Protein AF-A0A2T5JV36-F1 (afdb_monomer)

Radius of gyration: 12.02 Å; Cα contacts (8 Å, |Δi|>4): 182; chains: 1; bounding box: 33×23×30 Å

Structure (mmCIF, N/CA/C/O backbone):
data_AF-A0A2T5JV36-F1
#
_entry.id   AF-A0A2T5JV36-F1
#
loop_
_atom_site.group_PDB
_atom_site.id
_atom_site.type_symbol
_atom_site.label_atom_id
_atom_site.label_alt_id
_atom_site.label_comp_id
_atom_site.label_asym_id
_atom_site.label_entity_id
_atom_site.label_seq_id
_atom_site.pdbx_PDB_ins_code
_atom_site.Cartn_x
_atom_site.Cartn_y
_atom_site.Cartn_z
_atom_site.occupancy
_atom_site.B_iso_or_equiv
_atom_site.auth_seq_id
_atom_site.auth_comp_id
_atom_site.auth_asym_id
_atom_site.auth_atom_id
_atom_site.pdbx_PDB_model_num
ATOM 1 N N . MET A 1 1 ? 4.580 11.34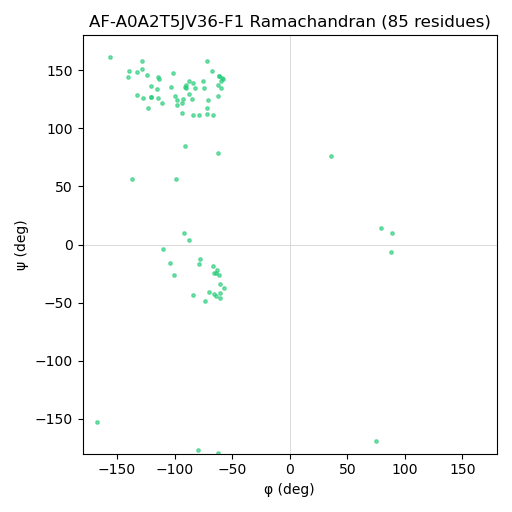6 -0.453 1.00 78.44 1 MET A N 1
ATOM 2 C CA . MET A 1 1 ? 3.265 11.808 -0.965 1.00 78.44 1 MET A CA 1
A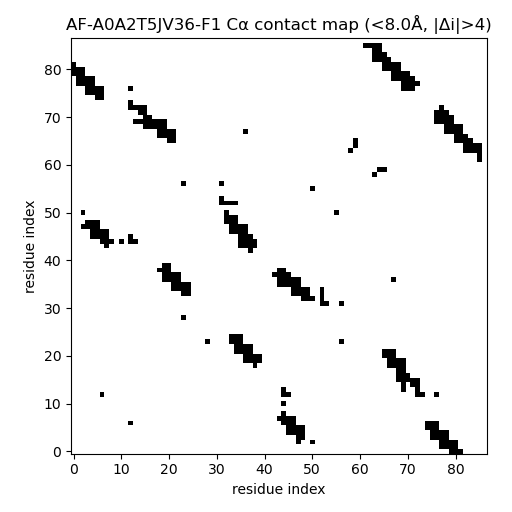TOM 3 C C . MET A 1 1 ? 2.194 11.210 -0.077 1.00 78.44 1 MET A C 1
ATOM 5 O O . MET A 1 1 ? 2.240 10.004 0.096 1.00 78.44 1 MET A O 1
ATOM 9 N N . THR A 1 2 ? 1.262 11.997 0.461 1.00 82.81 2 THR A N 1
ATOM 10 C CA . THR A 1 2 ? 0.187 11.473 1.324 1.00 82.81 2 THR A CA 1
ATOM 11 C C . THR A 1 2 ? -1.040 11.076 0.510 1.00 82.81 2 THR A C 1
ATOM 13 O O . THR A 1 2 ? -1.416 11.784 -0.426 1.00 82.81 2 THR A O 1
ATOM 16 N N . CYS A 1 3 ? -1.635 9.931 0.843 1.00 82.50 3 CYS A N 1
ATOM 17 C CA . CYS A 1 3 ? -2.754 9.333 0.120 1.00 82.50 3 CYS A CA 1
ATOM 18 C C . CYS A 1 3 ? -3.767 8.753 1.105 1.00 82.50 3 CYS A C 1
ATOM 20 O O . CYS A 1 3 ? -3.384 8.261 2.163 1.00 82.50 3 CYS A O 1
ATOM 22 N N . GLU A 1 4 ? -5.045 8.747 0.734 1.00 87.81 4 GLU A N 1
ATOM 23 C CA . GLU A 1 4 ? -6.047 7.992 1.485 1.00 87.81 4 GLU A CA 1
ATOM 24 C C . GLU A 1 4 ? -6.056 6.528 1.033 1.00 87.81 4 GLU A C 1
ATOM 26 O O . GLU A 1 4 ? -6.003 6.245 -0.165 1.00 87.81 4 GLU A O 1
ATOM 31 N N . ALA A 1 5 ? -6.174 5.601 1.981 1.00 87.62 5 ALA A N 1
ATOM 32 C CA . ALA A 1 5 ? -6.391 4.184 1.718 1.00 87.62 5 ALA A CA 1
ATOM 33 C C . ALA A 1 5 ? -7.647 3.672 2.437 1.00 87.62 5 ALA A C 1
ATOM 35 O O . ALA A 1 5 ? -7.992 4.107 3.538 1.00 87.62 5 ALA A O 1
ATOM 36 N N . SER A 1 6 ? -8.338 2.734 1.795 1.00 89.25 6 SER A N 1
ATOM 37 C CA . SER A 1 6 ? -9.522 2.059 2.324 1.00 89.25 6 SER A CA 1
ATOM 38 C C . SER A 1 6 ? -9.113 0.705 2.914 1.00 89.25 6 SER A C 1
ATOM 40 O O . SER A 1 6 ? -8.503 -0.085 2.194 1.00 89.25 6 SER A O 1
ATOM 42 N N . PRO A 1 7 ? -9.410 0.410 4.191 1.00 87.81 7 PRO A N 1
ATOM 43 C CA . PRO A 1 7 ? -9.102 -0.888 4.794 1.00 87.81 7 PRO A CA 1
ATOM 44 C C . PRO A 1 7 ? -9.764 -2.055 4.048 1.00 87.81 7 PRO A C 1
ATOM 46 O O . PRO A 1 7 ? -10.901 -1.939 3.584 1.00 87.81 7 PRO A O 1
ATOM 49 N N . ILE A 1 8 ? -9.066 -3.189 3.953 1.00 86.81 8 ILE A N 1
ATOM 50 C CA . ILE A 1 8 ? -9.584 -4.413 3.334 1.00 86.81 8 ILE A CA 1
ATOM 51 C C . ILE A 1 8 ? -10.104 -5.349 4.427 1.00 86.81 8 ILE A C 1
ATOM 53 O O . ILE A 1 8 ? -9.363 -5.823 5.282 1.00 86.81 8 ILE A O 1
ATOM 57 N N . GLY A 1 9 ? -11.393 -5.680 4.347 1.00 79.12 9 GLY A N 1
ATOM 58 C CA . GLY A 1 9 ? -12.010 -6.678 5.217 1.00 79.12 9 GLY A CA 1
ATOM 59 C C . GLY A 1 9 ? -12.269 -6.200 6.656 1.00 79.12 9 GLY A C 1
ATOM 60 O O . GLY A 1 9 ? -12.224 -5.007 6.940 1.00 79.12 9 GLY A O 1
ATOM 61 N N . PRO A 1 10 ? -12.618 -7.131 7.564 1.00 75.50 10 PRO A N 1
ATOM 62 C CA . PRO A 1 10 ? -13.022 -6.820 8.937 1.00 75.50 10 PRO A CA 1
ATOM 63 C C . PRO A 1 10 ? -11.845 -6.728 9.924 1.00 75.50 10 PRO A C 1
ATOM 65 O O . PRO A 1 10 ? -12.073 -6.609 11.128 1.00 75.50 10 PRO A O 1
ATOM 68 N N . GLN A 1 11 ? -10.602 -6.859 9.452 1.00 76.81 11 GLN A N 1
ATOM 69 C CA . GLN A 1 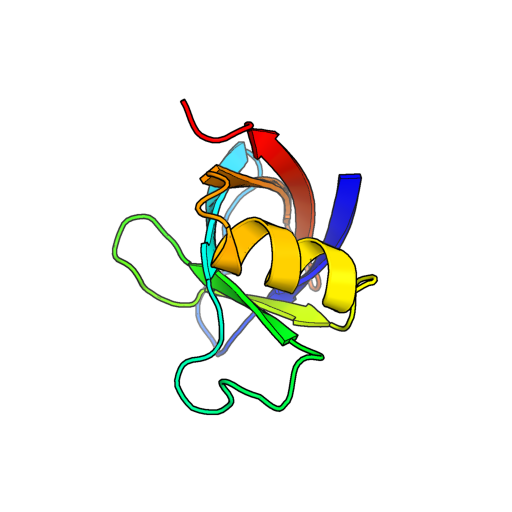11 ? -9.423 -6.787 10.312 1.00 76.81 11 GLN A CA 1
ATOM 70 C C . GLN A 1 11 ? -9.253 -5.367 10.875 1.00 76.81 11 GLN A C 1
ATOM 72 O O . GLN A 1 11 ? -9.653 -4.396 10.226 1.00 76.81 11 GLN A O 1
ATOM 77 N N . PRO A 1 12 ? -8.689 -5.223 12.088 1.00 80.19 12 PRO A N 1
ATOM 78 C CA . PRO A 1 12 ? -8.419 -3.906 12.638 1.00 80.19 12 PRO A CA 1
ATOM 79 C C . PRO A 1 12 ? -7.470 -3.142 11.702 1.00 80.19 12 PRO A C 1
ATOM 81 O O . PRO A 1 12 ? -6.485 -3.721 11.238 1.00 80.19 12 PRO A O 1
ATOM 84 N N . PRO A 1 13 ? -7.747 -1.858 11.414 1.00 82.94 13 PRO A N 1
ATOM 85 C CA . PRO A 1 13 ? -6.870 -1.065 10.572 1.00 82.94 13 PRO A CA 1
ATOM 86 C C . PRO A 1 13 ? -5.479 -0.950 11.220 1.00 82.94 13 PRO A C 1
ATOM 88 O O . PRO A 1 13 ? -5.380 -0.861 12.449 1.00 82.94 13 PRO A O 1
ATOM 91 N N . PRO A 1 14 ? -4.400 -0.934 10.419 1.00 86.88 14 PRO A N 1
ATOM 92 C CA . PRO A 1 14 ? -3.046 -0.765 10.932 1.00 86.88 14 PRO A CA 1
ATOM 93 C C . PRO A 1 14 ? -2.922 0.550 11.713 1.00 86.88 14 PRO A C 1
ATOM 95 O O . PRO A 1 14 ? -3.533 1.564 11.365 1.00 86.88 14 PRO A O 1
ATOM 98 N N . ALA A 1 15 ? -2.149 0.522 12.799 1.00 88.31 15 ALA A N 1
ATOM 99 C CA . ALA A 1 15 ? -1.939 1.681 13.660 1.00 88.31 15 ALA A CA 1
ATOM 100 C C . ALA A 1 15 ? -1.061 2.746 12.980 1.00 88.31 15 ALA A C 1
ATOM 102 O O . ALA A 1 15 ? -0.274 2.445 12.083 1.00 88.31 15 ALA A O 1
ATOM 103 N N . ALA A 1 16 ? -1.161 3.994 13.446 1.00 90.00 16 ALA A N 1
ATOM 104 C CA . ALA A 1 16 ? -0.237 5.047 13.032 1.00 90.00 16 ALA A CA 1
ATOM 105 C C . ALA A 1 16 ? 1.215 4.672 13.389 1.00 90.00 16 ALA A C 1
ATOM 107 O O . ALA A 1 16 ? 1.478 4.104 14.450 1.00 90.00 16 ALA A O 1
ATOM 108 N N . GLY A 1 17 ? 2.150 4.985 12.494 1.00 89.25 17 GLY A N 1
ATOM 109 C CA . GLY A 1 17 ? 3.565 4.627 12.599 1.00 89.25 17 GLY A CA 1
ATOM 110 C C . GLY A 1 17 ? 3.931 3.261 12.008 1.00 89.25 17 GLY A C 1
ATOM 111 O O . GLY A 1 17 ? 5.116 2.947 11.927 1.00 89.25 17 GLY A O 1
ATOM 112 N N . VAL A 1 18 ? 2.955 2.456 11.572 1.00 90.12 18 VAL A N 1
ATOM 113 C CA . VAL A 1 18 ? 3.221 1.168 10.913 1.00 90.12 18 VAL A CA 1
ATOM 114 C C . VAL A 1 18 ? 3.726 1.397 9.490 1.00 90.12 18 VAL A C 1
ATOM 116 O O . VAL A 1 18 ? 3.160 2.194 8.737 1.00 90.12 18 VAL A O 1
ATOM 119 N N . MET A 1 19 ? 4.784 0.675 9.123 1.00 89.88 19 MET A N 1
ATOM 120 C CA . MET A 1 19 ? 5.307 0.634 7.762 1.00 89.88 19 MET A CA 1
ATOM 121 C C . MET A 1 19 ? 4.634 -0.500 6.986 1.00 89.88 19 MET A C 1
ATOM 123 O O . MET A 1 19 ? 4.502 -1.613 7.484 1.00 89.88 19 MET A O 1
ATOM 127 N N . LEU A 1 20 ? 4.219 -0.208 5.763 1.00 90.12 20 LEU A N 1
ATOM 128 C CA . LEU A 1 20 ? 3.576 -1.122 4.831 1.00 90.12 20 LEU A CA 1
ATOM 129 C C . LEU A 1 20 ? 4.318 -1.075 3.496 1.00 90.12 20 LEU A C 1
ATOM 131 O O . LEU A 1 20 ? 4.972 -0.086 3.152 1.00 90.12 20 LEU A O 1
ATOM 135 N N . HIS A 1 21 ? 4.179 -2.129 2.708 1.00 88.12 21 HIS A N 1
ATOM 136 C CA . HIS A 1 21 ? 4.708 -2.194 1.354 1.00 88.12 21 HIS A CA 1
ATOM 137 C C . HIS A 1 21 ? 3.605 -1.949 0.332 1.00 88.12 21 HIS A C 1
ATOM 139 O O . HIS A 1 21 ? 2.449 -2.321 0.530 1.00 88.12 21 HIS A O 1
ATOM 145 N N . LEU A 1 22 ? 3.966 -1.332 -0.791 1.00 84.50 22 LEU A N 1
ATOM 146 C CA . LEU A 1 22 ? 3.056 -1.206 -1.923 1.00 84.50 22 LEU A CA 1
ATOM 147 C C . LEU A 1 22 ? 3.189 -2.443 -2.809 1.00 84.50 22 LEU A C 1
ATOM 149 O O . LEU A 1 22 ? 4.290 -2.794 -3.230 1.00 84.50 22 LEU A O 1
ATOM 153 N N . SER A 1 23 ? 2.061 -3.064 -3.140 1.00 82.56 23 SER A N 1
ATOM 154 C CA . SER A 1 23 ? 2.003 -4.212 -4.039 1.00 82.56 23 SER A CA 1
ATOM 155 C C . SER A 1 23 ? 0.907 -4.048 -5.089 1.00 82.56 23 SER A C 1
ATOM 157 O O . SER A 1 23 ? -0.131 -3.418 -4.869 1.00 82.56 23 SER A O 1
ATOM 159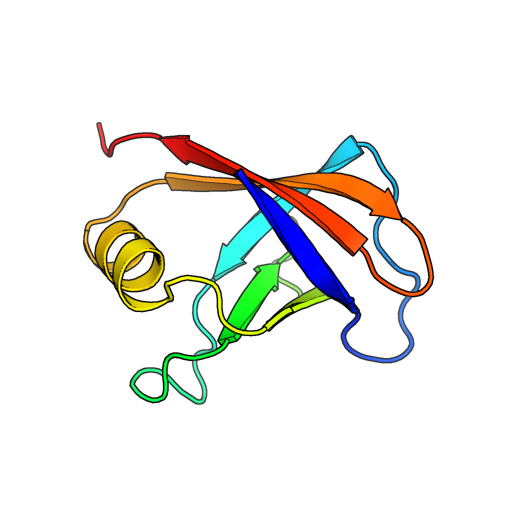 N N . ARG A 1 24 ? 1.134 -4.615 -6.274 1.00 77.69 24 ARG A N 1
ATOM 160 C CA . ARG A 1 24 ? 0.121 -4.699 -7.331 1.00 77.69 24 ARG A CA 1
ATOM 161 C C . ARG A 1 24 ? -0.881 -5.791 -6.972 1.00 77.69 24 ARG A C 1
ATOM 163 O O . ARG A 1 24 ? -0.479 -6.849 -6.506 1.00 77.69 24 ARG A O 1
ATOM 170 N N . ASP A 1 25 ? -2.170 -5.575 -7.239 1.00 75.75 25 ASP A N 1
ATOM 171 C CA . ASP A 1 25 ? -3.161 -6.649 -7.089 1.00 75.75 25 ASP A CA 1
ATOM 172 C C . ASP A 1 25 ? -2.893 -7.745 -8.141 1.00 75.75 25 ASP A C 1
ATOM 174 O O . ASP A 1 25 ? -3.105 -7.504 -9.338 1.00 75.75 25 ASP A O 1
ATOM 178 N N . PRO A 1 26 ? -2.455 -8.955 -7.739 1.00 68.88 26 PRO A N 1
ATOM 179 C CA . PRO A 1 26 ? -2.062 -10.009 -8.675 1.00 68.88 26 PRO A CA 1
ATOM 180 C C . PRO A 1 26 ? -3.243 -10.536 -9.498 1.00 68.88 26 PRO A C 1
ATOM 182 O O . PRO A 1 26 ? -3.049 -11.120 -10.561 1.00 68.88 26 PRO A O 1
ATOM 185 N N . ARG A 1 27 ? -4.482 -10.304 -9.046 1.00 72.81 27 ARG A N 1
ATOM 186 C CA . ARG A 1 27 ? -5.704 -10.697 -9.768 1.00 72.81 27 ARG A CA 1
ATOM 187 C C . ARG A 1 27 ? -6.043 -9.732 -10.902 1.00 72.81 27 ARG A C 1
ATOM 189 O O . ARG A 1 27 ? -6.863 -10.048 -11.759 1.00 72.81 27 ARG A O 1
ATOM 196 N N . ARG A 1 28 ? -5.450 -8.535 -10.887 1.00 68.00 28 ARG A N 1
ATOM 197 C CA . ARG A 1 28 ? -5.736 -7.431 -11.810 1.00 68.00 28 ARG A CA 1
ATOM 198 C C . ARG A 1 28 ? -4.435 -6.767 -12.287 1.00 68.00 28 ARG A C 1
ATOM 200 O O . ARG A 1 28 ? -4.292 -5.552 -12.165 1.00 68.00 28 ARG A O 1
ATOM 207 N N . PRO A 1 29 ? -3.498 -7.525 -12.890 1.00 60.25 29 PRO A N 1
ATOM 208 C CA . PRO A 1 29 ? -2.160 -7.023 -13.214 1.00 60.25 29 PRO A CA 1
ATOM 209 C C . PRO A 1 29 ? -2.186 -5.820 -14.170 1.00 60.25 29 PRO A C 1
ATOM 211 O O . PRO A 1 29 ? -1.393 -4.892 -14.016 1.00 60.25 29 PRO A O 1
ATOM 214 N N . PHE A 1 30 ? -3.153 -5.782 -15.094 1.00 55.69 30 PHE A N 1
ATOM 215 C CA . PHE A 1 30 ? -3.283 -4.735 -16.116 1.00 55.69 30 PHE A CA 1
ATOM 216 C C . PHE A 1 30 ? -4.392 -3.704 -15.827 1.00 55.69 30 PHE A C 1
ATOM 218 O O . PHE A 1 30 ? -4.395 -2.623 -16.413 1.00 55.69 30 PHE A O 1
ATOM 225 N N . ALA A 1 31 ? -5.326 -3.998 -14.912 1.00 57.09 31 ALA A N 1
ATOM 226 C CA . ALA A 1 31 ? -6.424 -3.098 -14.547 1.00 57.09 31 ALA A CA 1
ATOM 227 C C . ALA A 1 31 ? -5.984 -2.205 -13.373 1.00 57.09 31 ALA A C 1
ATOM 229 O O . ALA A 1 31 ? -6.160 -2.512 -12.199 1.00 57.09 31 ALA A O 1
ATOM 230 N N . SER A 1 32 ? -5.311 -1.114 -13.719 1.00 56.53 32 SER A N 1
ATOM 231 C CA . SER A 1 32 ? -4.355 -0.426 -12.855 1.00 56.53 32 SER A CA 1
ATOM 232 C C . SER A 1 32 ? -4.933 0.796 -12.137 1.00 56.53 32 SER A C 1
ATOM 234 O O . SER A 1 32 ? -4.379 1.883 -12.268 1.00 56.53 32 SER A O 1
ATOM 236 N N . ASN A 1 33 ? -6.013 0.654 -11.374 1.00 62.50 33 ASN A N 1
ATOM 237 C CA . ASN A 1 33 ? -6.514 1.776 -10.561 1.00 62.50 33 ASN A CA 1
ATOM 238 C C . ASN A 1 33 ? -6.301 1.559 -9.061 1.00 62.50 33 ASN A C 1
ATOM 240 O O . ASN A 1 33 ? -6.622 2.443 -8.277 1.00 62.50 33 ASN A O 1
ATOM 244 N N . VAL A 1 34 ? -5.786 0.395 -8.663 1.00 70.56 34 VAL A N 1
ATOM 245 C CA . VAL A 1 34 ? -5.727 -0.022 -7.263 1.00 70.56 34 VAL A CA 1
ATOM 246 C C . VAL A 1 34 ? -4.334 -0.550 -6.950 1.00 70.56 34 VAL A C 1
ATOM 248 O O . VAL A 1 34 ? -3.799 -1.387 -7.680 1.00 70.56 34 VAL A O 1
ATOM 251 N N . VAL A 1 35 ? -3.748 -0.030 -5.876 1.00 80.62 35 VAL A N 1
ATOM 252 C CA . VAL A 1 35 ? -2.505 -0.522 -5.273 1.00 80.62 35 VAL A CA 1
ATOM 253 C C . VAL A 1 35 ? -2.858 -1.043 -3.890 1.00 80.62 35 VAL A C 1
ATOM 255 O O . VAL A 1 35 ? -3.600 -0.388 -3.157 1.00 80.62 35 VAL A O 1
ATOM 258 N N . LEU A 1 36 ? -2.353 -2.224 -3.557 1.00 86.88 36 LEU A N 1
ATOM 259 C CA . LEU A 1 36 ? -2.530 -2.825 -2.246 1.00 86.88 36 LEU A CA 1
ATOM 260 C C . LEU A 1 36 ? -1.426 -2.335 -1.316 1.00 86.88 36 LEU A C 1
ATOM 262 O O . LEU A 1 36 ? -0.267 -2.224 -1.718 1.00 86.88 36 LEU A O 1
ATOM 266 N N . LEU A 1 37 ? -1.800 -2.070 -0.074 1.00 87.88 37 LEU A N 1
ATOM 267 C CA . LEU A 1 37 ? -0.880 -1.957 1.039 1.00 87.88 37 LEU A CA 1
ATOM 268 C C . LEU A 1 37 ? -0.808 -3.319 1.712 1.00 87.88 37 LEU A C 1
ATOM 270 O O . LEU A 1 37 ? -1.840 -3.854 2.124 1.00 87.88 37 LEU A O 1
ATOM 274 N N . VAL A 1 38 ? 0.397 -3.872 1.780 1.00 89.94 38 VAL A N 1
ATOM 275 C CA . VAL A 1 38 ? 0.665 -5.165 2.406 1.00 89.94 38 VAL A CA 1
ATOM 276 C C . VAL A 1 38 ? 1.531 -4.978 3.644 1.00 89.94 38 VAL A C 1
ATOM 278 O O . VAL A 1 38 ? 2.402 -4.105 3.665 1.00 89.94 38 VAL A O 1
ATOM 281 N N . ASP A 1 39 ? 1.264 -5.759 4.682 1.00 89.25 39 ASP A N 1
ATOM 282 C CA . ASP A 1 39 ? 2.083 -5.779 5.892 1.00 89.25 39 ASP A CA 1
ATOM 283 C C . ASP A 1 39 ? 3.359 -6.628 5.715 1.00 89.25 39 ASP A C 1
ATOM 285 O O . ASP A 1 39 ? 3.647 -7.144 4.631 1.00 89.25 39 ASP A O 1
ATOM 289 N N . GLU A 1 40 ? 4.151 -6.764 6.781 1.00 85.56 40 GLU A N 1
ATOM 290 C CA . GLU A 1 40 ? 5.373 -7.581 6.779 1.00 85.56 40 GLU A CA 1
ATOM 291 C C . GLU A 1 40 ? 5.101 -9.085 6.597 1.00 85.56 40 GLU A C 1
ATOM 293 O O . GLU A 1 40 ? 5.978 -9.810 6.125 1.00 85.56 40 GLU A O 1
ATOM 298 N N . ALA A 1 41 ? 3.900 -9.564 6.945 1.00 86.56 41 ALA A N 1
ATOM 299 C CA . ALA A 1 41 ? 3.481 -10.946 6.712 1.00 86.56 41 ALA A CA 1
ATOM 300 C C . ALA A 1 41 ? 3.077 -11.191 5.245 1.00 86.56 41 ALA A C 1
ATOM 302 O O . ALA A 1 41 ? 2.975 -12.341 4.813 1.00 86.56 41 ALA A O 1
ATOM 303 N N . GLY A 1 42 ? 2.909 -10.119 4.465 1.00 84.75 42 GLY A N 1
ATOM 304 C CA . GLY A 1 42 ? 2.469 -10.150 3.075 1.00 84.75 42 GLY A CA 1
ATOM 305 C C . GLY A 1 42 ? 0.949 -10.097 2.917 1.00 84.75 42 GLY A C 1
ATOM 306 O O . GLY A 1 42 ? 0.452 -10.278 1.801 1.00 84.75 42 GLY A O 1
ATOM 307 N N . ASP A 1 43 ? 0.210 -9.833 3.995 1.00 87.38 43 ASP A N 1
ATOM 308 C CA . ASP A 1 43 ? -1.243 -9.738 3.984 1.00 87.38 43 ASP A CA 1
ATOM 309 C C . ASP A 1 43 ? -1.690 -8.347 3.519 1.00 87.38 43 ASP A C 1
ATOM 311 O O . ASP A 1 43 ? -1.159 -7.315 3.932 1.00 87.38 43 ASP A O 1
ATOM 315 N N . ALA A 1 44 ? -2.684 -8.299 2.629 1.00 88.81 44 ALA A N 1
ATOM 316 C CA . ALA A 1 44 ? -3.231 -7.044 2.124 1.00 88.81 44 ALA A CA 1
ATOM 317 C C . ALA A 1 44 ? -4.191 -6.419 3.147 1.00 88.81 44 ALA A C 1
ATOM 319 O O . ALA A 1 44 ? -5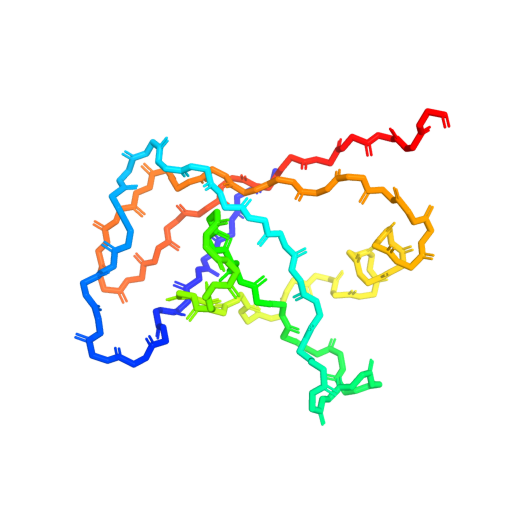.290 -6.929 3.362 1.00 88.81 44 ALA A O 1
ATOM 320 N N . VAL A 1 45 ? -3.796 -5.285 3.726 1.00 90.12 45 VAL A N 1
ATOM 321 C CA . VAL A 1 45 ? -4.524 -4.622 4.823 1.00 90.12 45 VAL A CA 1
ATOM 322 C C . VAL A 1 45 ? -5.378 -3.445 4.359 1.00 90.12 45 VAL A C 1
ATOM 324 O O . VAL A 1 45 ? -6.372 -3.096 4.995 1.00 90.12 45 VAL A O 1
ATOM 327 N N . ALA A 1 46 ? -5.011 -2.814 3.245 1.00 89.06 46 ALA A N 1
ATOM 328 C CA . ALA A 1 46 ? -5.736 -1.680 2.693 1.00 89.06 46 ALA A CA 1
ATOM 329 C C . ALA A 1 46 ? -5.485 -1.527 1.191 1.00 89.06 46 ALA A C 1
ATOM 331 O O . ALA A 1 46 ? -4.508 -2.036 0.644 1.00 89.06 46 ALA A O 1
ATOM 332 N N . GLU A 1 47 ? -6.362 -0.793 0.522 1.00 88.19 47 GLU A N 1
ATOM 333 C CA . GLU A 1 47 ? -6.227 -0.422 -0.879 1.00 88.19 47 GLU A CA 1
ATOM 334 C C . GLU A 1 47 ? -6.192 1.094 -1.047 1.00 88.19 47 GLU A C 1
ATOM 336 O O . GLU A 1 47 ? -6.982 1.821 -0.447 1.00 88.19 47 GLU A O 1
ATOM 341 N N . ILE A 1 48 ? -5.288 1.587 -1.889 1.00 82.88 48 ILE A N 1
ATOM 342 C CA . ILE A 1 48 ? -5.267 2.995 -2.281 1.00 82.88 48 ILE A CA 1
ATOM 343 C C . ILE A 1 48 ? -6.075 3.145 -3.577 1.00 82.88 48 ILE A C 1
ATOM 345 O O . ILE A 1 48 ? -5.639 2.635 -4.621 1.00 82.88 48 ILE A O 1
ATOM 349 N N . PRO A 1 49 ? -7.233 3.836 -3.550 1.00 69.56 49 PRO A N 1
ATOM 350 C CA . PRO A 1 49 ? -7.986 4.133 -4.755 1.00 69.56 49 PRO A CA 1
ATOM 351 C C . PRO A 1 49 ? -7.244 5.192 -5.576 1.00 69.56 49 PRO A C 1
ATOM 353 O O . PRO A 1 49 ? -7.029 6.315 -5.134 1.00 69.56 49 PRO A O 1
ATOM 356 N N . SER A 1 50 ? -6.844 4.808 -6.786 1.00 64.00 50 SER A N 1
ATOM 357 C CA . SER A 1 50 ? -6.386 5.668 -7.878 1.00 64.00 50 SER A CA 1
ATOM 358 C C . SER A 1 50 ? -5.580 6.910 -7.472 1.00 64.00 50 SER A C 1
ATOM 360 O O . SER A 1 50 ? -6.044 8.043 -7.585 1.00 64.00 50 SER A O 1
ATOM 362 N N . LEU A 1 51 ? -4.314 6.700 -7.115 1.00 61.88 51 LEU A N 1
ATOM 363 C CA . LEU A 1 51 ? -3.264 7.701 -7.342 1.00 61.88 51 LEU A CA 1
ATOM 364 C C . LEU A 1 51 ? -3.105 7.969 -8.853 1.00 61.88 51 LEU A C 1
ATOM 366 O O . LEU A 1 51 ? -3.809 7.340 -9.644 1.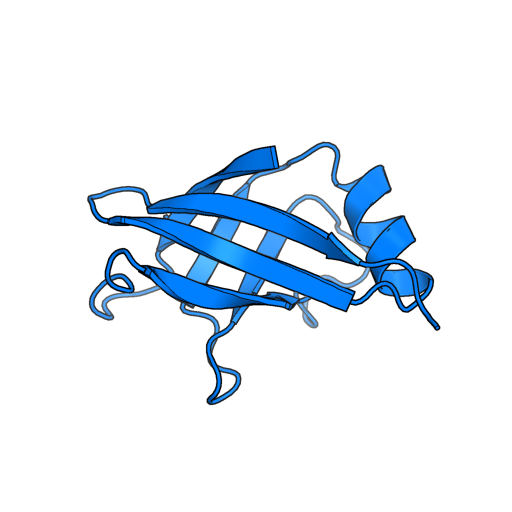00 61.88 51 LEU A O 1
ATOM 370 N N . PRO A 1 52 ? -2.197 8.833 -9.347 1.00 64.31 52 PRO A N 1
ATOM 371 C CA . PRO A 1 52 ? -1.756 8.717 -10.736 1.00 64.31 52 PRO A CA 1
ATOM 372 C C . PRO A 1 52 ? -1.064 7.353 -10.904 1.00 64.31 52 PRO A C 1
ATOM 374 O O . PRO A 1 52 ? 0.158 7.238 -10.884 1.00 64.31 52 PRO A O 1
ATOM 377 N N . VAL A 1 53 ? -1.861 6.286 -11.022 1.00 56.31 53 VAL A N 1
ATOM 378 C CA . VAL A 1 53 ? -1.434 4.895 -10.859 1.00 56.31 53 VAL A CA 1
ATOM 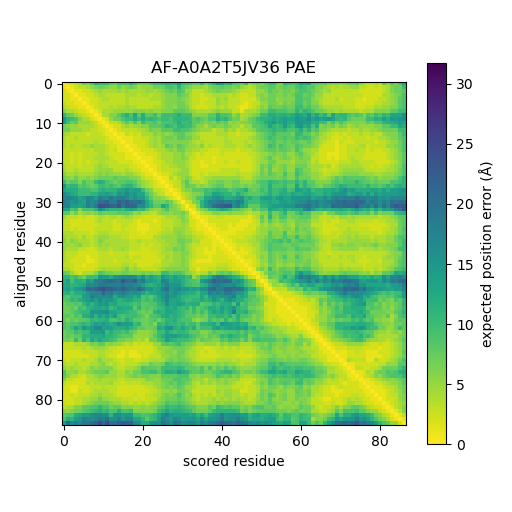379 C C . VAL A 1 53 ? -0.433 4.516 -11.934 1.00 56.31 53 VAL A C 1
ATOM 381 O O . VAL A 1 53 ? 0.418 3.671 -11.703 1.00 56.31 53 VAL A O 1
ATOM 384 N N . ARG A 1 54 ? -0.461 5.206 -13.080 1.00 60.31 54 ARG A N 1
ATOM 385 C CA . ARG A 1 54 ? 0.553 5.058 -14.128 1.00 60.31 54 ARG A CA 1
ATOM 386 C C . ARG A 1 54 ? 1.966 5.334 -13.610 1.00 60.31 54 ARG A C 1
ATOM 388 O O . ARG A 1 54 ? 2.884 4.648 -14.028 1.00 60.31 54 ARG A O 1
ATOM 395 N N . VAL A 1 55 ? 2.135 6.302 -12.708 1.00 63.84 55 VAL A N 1
ATOM 396 C CA . VAL A 1 55 ? 3.446 6.680 -12.163 1.00 63.84 55 VAL A CA 1
ATOM 397 C C . VAL A 1 55 ? 3.932 5.620 -11.179 1.00 63.84 55 VAL A C 1
ATOM 399 O O . VAL A 1 55 ? 5.042 5.129 -11.321 1.00 63.84 55 VAL A O 1
ATOM 402 N N . LEU A 1 56 ? 3.095 5.201 -10.229 1.00 65.44 56 LEU A N 1
ATOM 403 C CA . LEU A 1 56 ? 3.479 4.191 -9.236 1.00 65.44 56 LEU A CA 1
ATOM 404 C C . LEU A 1 56 ? 3.627 2.788 -9.824 1.00 65.44 56 LEU A C 1
ATOM 406 O O . LEU A 1 56 ? 4.575 2.097 -9.478 1.00 65.44 56 LEU A O 1
ATOM 410 N N . ALA A 1 57 ? 2.735 2.379 -10.732 1.00 62.88 57 ALA A N 1
ATOM 411 C CA . ALA A 1 57 ? 2.871 1.107 -11.436 1.00 62.88 57 ALA A CA 1
ATOM 412 C C . ALA A 1 57 ? 4.168 1.078 -12.248 1.00 62.88 57 ALA A C 1
ATOM 414 O O . ALA A 1 57 ? 4.932 0.136 -12.106 1.00 62.88 57 ALA A O 1
ATOM 415 N N . ALA A 1 58 ? 4.478 2.149 -12.991 1.00 67.38 58 ALA A N 1
ATOM 416 C CA . ALA A 1 58 ? 5.743 2.237 -13.711 1.00 67.38 58 ALA A CA 1
ATOM 417 C C . ALA A 1 58 ? 6.952 2.177 -12.764 1.00 67.38 58 ALA A C 1
ATOM 419 O O . ALA A 1 58 ? 7.919 1.494 -13.069 1.00 67.38 58 ALA A O 1
ATOM 420 N N . LEU A 1 59 ? 6.916 2.851 -11.613 1.00 70.44 59 LEU A N 1
ATOM 421 C CA . LEU A 1 59 ? 8.023 2.805 -10.652 1.00 70.44 59 LEU A CA 1
ATOM 422 C C . LEU A 1 59 ? 8.205 1.403 -10.049 1.00 70.44 59 LEU A C 1
ATOM 424 O O . LEU A 1 59 ? 9.333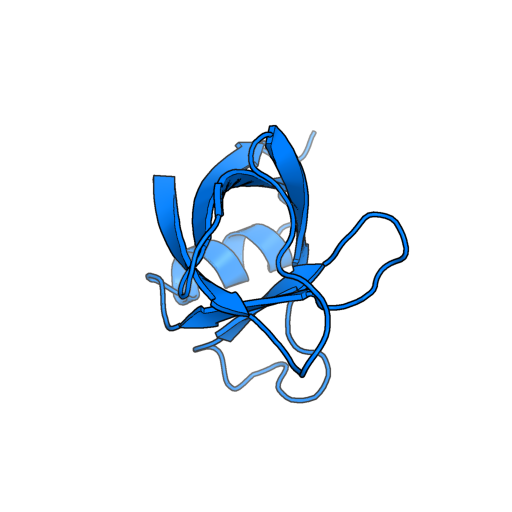 0.925 -9.970 1.00 70.44 59 LEU A O 1
ATOM 428 N N . LEU A 1 60 ? 7.113 0.726 -9.685 1.00 68.19 60 LEU A N 1
ATOM 429 C CA . LEU A 1 60 ? 7.145 -0.653 -9.190 1.00 68.19 60 LEU A CA 1
ATOM 430 C C . LEU A 1 60 ? 7.642 -1.633 -10.263 1.00 68.19 60 LEU A C 1
ATOM 432 O O . LEU A 1 60 ? 8.513 -2.451 -9.977 1.00 68.19 60 LEU A O 1
ATOM 436 N N . ASP A 1 61 ? 7.159 -1.508 -11.502 1.00 69.44 61 ASP A N 1
ATOM 437 C CA . ASP A 1 61 ? 7.599 -2.329 -12.640 1.00 69.44 61 ASP A CA 1
ATOM 438 C C . ASP A 1 61 ? 9.100 -2.134 -12.945 1.00 69.44 61 ASP A C 1
ATOM 440 O O . ASP A 1 61 ? 9.748 -3.039 -13.466 1.00 69.44 61 ASP A O 1
ATOM 444 N N . ASN A 1 62 ? 9.673 -0.974 -12.594 1.00 70.06 62 ASN A N 1
ATOM 445 C CA . ASN A 1 62 ? 11.103 -0.665 -12.735 1.00 70.06 62 ASN A CA 1
ATOM 446 C C . ASN A 1 62 ? 11.935 -0.998 -11.478 1.00 70.06 62 ASN A C 1
ATOM 448 O O . ASN A 1 62 ? 13.103 -0.622 -11.398 1.00 70.06 62 ASN A O 1
ATOM 452 N N . GLY A 1 63 ? 11.363 -1.703 -10.497 1.00 68.31 63 GLY A N 1
ATOM 453 C CA . GLY A 1 63 ? 12.088 -2.171 -9.314 1.00 68.31 63 GLY A CA 1
ATOM 454 C C . GLY A 1 63 ? 12.312 -1.114 -8.230 1.00 68.31 63 GLY A C 1
ATOM 455 O O . GLY A 1 63 ? 13.108 -1.347 -7.320 1.00 68.31 63 GLY A O 1
ATOM 456 N N . CYS A 1 64 ? 11.622 0.033 -8.281 1.00 72.19 64 CYS A N 1
ATOM 457 C CA . CYS A 1 64 ? 11.674 1.007 -7.192 1.00 72.19 64 CYS A CA 1
ATOM 458 C C . CYS A 1 64 ? 11.123 0.397 -5.902 1.00 72.19 64 CYS A C 1
ATOM 460 O O . CYS A 1 64 ? 9.983 -0.079 -5.845 1.00 72.19 64 CYS A O 1
ATOM 462 N N . GLN A 1 65 ? 11.903 0.499 -4.829 1.00 69.94 65 GLN A N 1
ATOM 463 C CA . GLN A 1 65 ? 11.412 0.163 -3.504 1.00 69.94 65 GLN A CA 1
ATOM 464 C C . GLN A 1 65 ? 10.406 1.228 -3.065 1.00 69.94 65 GLN A C 1
ATOM 466 O O . GLN A 1 65 ? 10.685 2.429 -3.071 1.00 69.94 65 GLN A O 1
ATOM 471 N N . SER A 1 66 ? 9.208 0.769 -2.719 1.00 76.12 66 SER A N 1
ATOM 472 C CA . SER A 1 66 ? 8.078 1.626 -2.376 1.00 76.12 66 SER A CA 1
ATOM 473 C C . SER A 1 66 ? 7.600 1.265 -0.977 1.00 76.12 66 SER A C 1
ATOM 475 O O . SER A 1 66 ? 7.161 0.137 -0.745 1.00 76.12 66 SER A O 1
ATOM 477 N N . LEU A 1 67 ? 7.685 2.223 -0.060 1.00 84.69 67 LEU A N 1
ATOM 478 C CA . LEU A 1 67 ? 7.237 2.089 1.324 1.00 84.69 67 LEU A CA 1
ATOM 479 C C . LEU A 1 67 ? 6.063 3.038 1.570 1.00 84.69 67 LEU A C 1
ATOM 481 O O . LEU A 1 67 ? 6.026 4.146 1.034 1.00 84.69 67 LEU A O 1
ATOM 485 N N . ALA A 1 68 ? 5.111 2.611 2.390 1.00 87.75 68 ALA A N 1
ATOM 486 C CA . ALA A 1 68 ? 4.013 3.429 2.884 1.00 87.75 68 ALA A CA 1
ATOM 487 C C . ALA A 1 68 ? 4.069 3.482 4.411 1.00 87.75 68 ALA A C 1
ATOM 489 O O . ALA A 1 68 ? 4.089 2.448 5.065 1.00 87.75 68 ALA A O 1
ATOM 490 N N . LEU A 1 69 ? 4.068 4.680 4.982 1.00 90.12 69 LEU A N 1
ATOM 491 C CA . LEU A 1 69 ? 3.942 4.898 6.418 1.00 90.12 69 LEU A CA 1
ATOM 492 C C . LEU A 1 69 ? 2.495 5.269 6.738 1.00 90.12 69 LEU A C 1
ATOM 494 O O . LEU A 1 69 ? 1.967 6.204 6.140 1.00 90.12 69 LEU A O 1
ATOM 498 N N . VAL A 1 70 ? 1.853 4.579 7.679 1.00 89.38 70 VAL A N 1
ATOM 499 C CA . VAL A 1 70 ? 0.535 4.991 8.184 1.00 89.38 70 VAL A CA 1
ATOM 500 C C . VAL A 1 70 ? 0.709 6.239 9.045 1.00 89.38 70 VAL A C 1
ATOM 502 O O . VAL A 1 70 ? 1.308 6.183 10.115 1.00 89.38 70 VAL A O 1
ATOM 505 N N . GLU A 1 71 ? 0.199 7.372 8.576 1.00 89.81 71 GLU A N 1
ATOM 506 C CA . GLU A 1 71 ? 0.255 8.652 9.288 1.00 89.81 71 GLU A CA 1
ATOM 507 C C . GLU A 1 71 ? -0.898 8.756 10.291 1.00 89.81 71 GLU A C 1
ATOM 509 O O . GLU A 1 71 ? -0.690 9.118 11.447 1.00 89.81 71 GLU A O 1
ATOM 514 N N . GLU A 1 72 ? -2.104 8.362 9.872 1.00 88.94 72 GLU A N 1
ATOM 515 C CA . GLU A 1 72 ? -3.306 8.365 10.706 1.00 88.94 72 GLU A CA 1
ATOM 516 C C . GLU A 1 72 ? -4.163 7.125 10.432 1.00 88.94 72 GLU A C 1
ATOM 518 O O . GLU A 1 72 ? -4.274 6.664 9.291 1.00 88.94 72 GLU A O 1
ATOM 523 N N . SER A 1 73 ? -4.786 6.597 11.488 1.00 85.88 73 SER A N 1
ATOM 524 C CA . SER A 1 73 ? -5.637 5.407 11.432 1.00 85.88 73 SER A CA 1
ATOM 525 C C . SER A 1 73 ? -7.052 5.734 11.901 1.00 85.88 73 SER A C 1
ATOM 527 O O . SER A 1 73 ? -7.250 6.287 12.984 1.00 85.88 73 SER A O 1
ATOM 529 N N . GLY A 1 74 ? -8.040 5.406 11.073 1.00 83.00 74 GLY A N 1
ATOM 530 C CA . GLY A 1 74 ? -9.448 5.718 11.292 1.00 83.00 74 GLY A CA 1
ATOM 531 C C . GLY A 1 74 ? -10.347 4.947 10.318 1.00 83.00 74 GLY A C 1
ATOM 532 O O . GLY A 1 74 ? -9.957 3.877 9.848 1.00 83.00 74 GLY A O 1
ATOM 533 N N . PRO A 1 75 ? -11.545 5.459 9.971 1.00 81.94 75 PRO A N 1
ATOM 534 C CA . PRO A 1 75 ? -12.409 4.819 8.969 1.00 81.94 75 PRO A CA 1
ATOM 535 C C . PRO A 1 75 ? -11.772 4.784 7.567 1.00 81.94 75 PRO A C 1
ATOM 537 O O . PRO A 1 75 ? -12.141 3.957 6.735 1.00 81.94 75 PRO A O 1
ATOM 540 N N . ARG A 1 76 ? -10.808 5.675 7.317 1.00 84.69 76 ARG A N 1
ATOM 541 C CA . ARG A 1 76 ? -9.839 5.630 6.219 1.00 84.69 76 ARG A CA 1
ATOM 542 C C . ARG A 1 76 ? -8.444 5.795 6.810 1.00 84.69 76 ARG A C 1
ATOM 544 O O . ARG A 1 76 ? -8.297 6.429 7.854 1.00 84.69 76 ARG A O 1
ATOM 551 N N . LEU A 1 77 ? -7.444 5.225 6.150 1.00 87.38 77 LEU A N 1
ATOM 552 C CA . LEU A 1 77 ? -6.043 5.404 6.518 1.00 87.38 77 LEU A CA 1
ATOM 553 C C . LEU A 1 77 ? -5.469 6.595 5.754 1.00 87.38 77 LEU A C 1
ATOM 555 O O . LEU A 1 77 ? -5.663 6.683 4.541 1.00 87.38 77 LEU A O 1
ATOM 559 N N . SER A 1 78 ? -4.718 7.456 6.436 1.00 88.25 78 SER A N 1
ATOM 560 C CA . SER A 1 78 ? -3.804 8.387 5.771 1.00 88.25 78 SER A CA 1
ATOM 561 C C . SER A 1 78 ? -2.431 7.737 5.695 1.00 88.25 78 SER A C 1
ATOM 563 O O . SER A 1 78 ? -1.899 7.305 6.719 1.00 88.25 78 SER A O 1
ATOM 565 N N . VAL A 1 79 ? -1.862 7.633 4.495 1.00 88.38 79 VAL A N 1
ATOM 566 C CA . VAL A 1 79 ? -0.573 6.972 4.267 1.00 88.38 79 VAL A CA 1
ATOM 567 C C . VAL A 1 79 ? 0.404 7.854 3.500 1.00 88.38 79 VAL A C 1
ATOM 569 O O . VAL A 1 79 ? 0.125 8.316 2.392 1.00 88.38 79 VAL A O 1
ATOM 572 N N . GLY A 1 80 ? 1.589 8.042 4.071 1.00 86.88 80 GLY A N 1
ATOM 573 C CA . GLY A 1 80 ? 2.729 8.691 3.441 1.00 86.88 80 GLY A CA 1
ATOM 574 C C . GLY A 1 80 ? 3.514 7.700 2.583 1.00 86.88 80 GLY A C 1
ATOM 575 O O . GLY A 1 80 ? 4.163 6.796 3.097 1.00 86.88 80 GLY A O 1
ATOM 576 N N . ILE A 1 81 ? 3.481 7.861 1.262 1.00 84.62 81 ILE A N 1
ATOM 577 C CA . ILE A 1 81 ? 4.260 7.059 0.311 1.00 84.62 81 ILE A CA 1
ATOM 578 C C . ILE A 1 81 ? 5.660 7.648 0.149 1.00 84.62 81 ILE A C 1
ATOM 580 O O . ILE A 1 81 ? 5.816 8.814 -0.245 1.00 84.62 81 ILE A O 1
ATOM 584 N N . HIS A 1 82 ? 6.657 6.797 0.371 1.00 82.56 82 HIS A N 1
ATOM 585 C CA . HIS A 1 82 ? 8.075 7.041 0.163 1.00 82.56 82 HIS A CA 1
ATOM 586 C C . HIS A 1 82 ? 8.593 6.135 -0.955 1.00 82.56 82 HIS A C 1
ATOM 588 O O . HIS A 1 82 ? 8.434 4.916 -0.923 1.00 82.56 82 HIS A O 1
ATOM 594 N N . LEU A 1 83 ? 9.215 6.753 -1.956 1.00 75.38 83 LEU A N 1
ATOM 595 C CA . LEU A 1 83 ? 9.795 6.065 -3.102 1.00 75.38 83 LEU A CA 1
ATOM 596 C C . LEU A 1 83 ? 11.308 6.189 -3.013 1.00 75.38 83 LEU A C 1
ATOM 598 O O . LEU A 1 83 ? 11.832 7.304 -2.979 1.00 75.38 83 LEU A O 1
ATOM 602 N N . ALA A 1 84 ? 11.991 5.053 -2.976 1.00 70.12 84 ALA A N 1
ATOM 603 C CA . ALA A 1 84 ? 13.434 4.983 -3.106 1.00 70.12 84 ALA A CA 1
ATOM 604 C C . ALA A 1 84 ? 13.781 4.511 -4.522 1.00 70.12 84 ALA A C 1
ATOM 606 O O . ALA A 1 84 ? 13.156 3.589 -5.056 1.00 70.12 84 ALA A O 1
ATOM 607 N N . ALA A 1 85 ? 14.762 5.169 -5.143 1.00 60.75 85 ALA A N 1
ATOM 608 C CA . ALA A 1 85 ? 15.300 4.718 -6.419 1.00 60.75 85 ALA A CA 1
ATOM 609 C C . ALA A 1 85 ? 15.911 3.311 -6.257 1.00 60.75 85 ALA A C 1
ATOM 611 O O . ALA A 1 85 ? 16.469 3.025 -5.192 1.00 60.75 85 ALA A O 1
ATOM 612 N N . PRO A 1 86 ? 15.810 2.435 -7.273 1.00 62.09 86 PRO A N 1
ATOM 613 C CA . PRO A 1 86 ? 16.525 1.169 -7.263 1.00 62.09 86 PRO A CA 1
ATOM 614 C C . PRO A 1 86 ? 18.032 1.458 -7.233 1.00 62.09 86 PRO A C 1
ATOM 616 O O . PRO A 1 86 ? 18.499 2.383 -7.903 1.00 62.09 86 PRO A O 1
ATOM 619 N N . PHE A 1 87 ? 18.757 0.704 -6.407 1.00 58.28 87 PHE A N 1
ATOM 620 C CA . PHE A 1 87 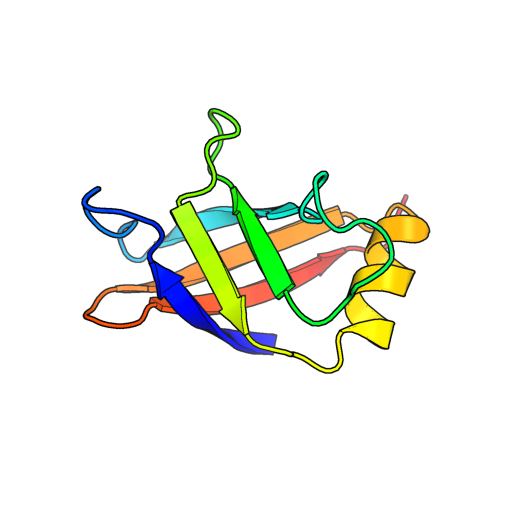? 20.217 0.760 -6.314 1.00 58.28 87 PHE A CA 1
ATOM 621 C C . PHE A 1 87 ? 20.879 0.129 -7.540 1.00 58.28 87 PHE A C 1
ATOM 623 O O . PHE A 1 87 ? 20.340 -0.887 -8.038 1.00 58.28 87 PHE A O 1
#

Foldseek 3Di:
DKAKKAFDDDDAADAAFAKWFWADDPVCLPVFQWIFTAHPVRDGTIITGGDVRVVVSVLVVVVWGKMWGFHHGDNITIIDIDTHHDD

pLDDT: mean 78.3, std 10.74, range [55.69, 90.12]

Solvent-accessible surface area (backbone atoms only — not comparable to full-atom values): 4878 Å² total; per-residue (Å²): 88,80,43,64,25,42,63,45,76,91,62,83,69,70,54,56,76,41,70,28,36,66,40,76,44,83,92,40,79,81,65,62,48,55,38,29,32,19,44,93,89,64,49,67,49,25,35,32,73,55,62,74,33,69,59,56,52,51,38,50,77,66,54,30,50,47,41,28,35,26,69,40,60,61,94,48,31,35,29,38,44,46,80,43,78,59,131

Organism: NCBI:txid43057

Mean predicted aligned error: 6.73 Å

Nearest PDB structures (foldseek):
  4xzg-assembly1_A  TM=7.267E-01  e=1.021E-02  Homo sapiens
  3k2y-assembly1_A  TM=7.924E-01  e=5.682E-02  Lactiplantibacillus plantarum
  2n6d-assembly1_A  TM=2.468E-01  e=1.497E+00  Homo sapiens
  5bp9-assembly1_A  TM=2.650E-01  e=1.275E+00  Bacteroides fragilis NCTC 9343

Sequence (87 aa):
MTCEASPIGPQPPPAAGVMLHLSRDPRRPFASNVVLLVDEAGDAVAEIPSLPVRVLAALLDNGCQSLALVEESGPRLSVGIHLAAPF

Secondary structure (DSSP, 8-state):
-EEEEEEPTTSPPPPTT-EEEEEE-TT-SS--SEEEEE-TT--EEEEEE-SSHHHHHHHHHTT-EEEEEEEE-SSSEEEEEEEEPP-